Protein AF-A0AAW0VTW2-F1 (afdb_monomer_lite)

Secondary structure (DSSP, 8-state):
--HHHHHHHHHHHHHHHHHHHHHHHHHHHHHHHHHHHHTT--TT------PPTT--GGGSPPPHHHHHHHHHHHHHHHHHHHHHHHHHHHHHHHHHHHHHHHHHHHHHHHHHHHHHHHHHHHHTT--

Sequence (127 aa):
MGLHEVSCDLKGLTHSLNLKDDKIIHNAIHLANEYCENWGIPIAQTRRRRIMPGQSAIDSGPTAQEEMNRVIVEIVNRLKTEIEDRSVRLQGLSDRFLFLLNLNSVVTEDEQEREIKNGMFRLCKLL

Organism: Cherax quadricarinatus (NCBI:txid27406)

pLDDT: mean 78.92, std 14.14, range [47.03, 94.62]

Radius of gyration: 31.0 Å; chains: 1; bounding box: 63×23×102 Å

Structure (mmCIF, N/CA/C/O backbone):
data_AF-A0AAW0VTW2-F1
#
_entry.id   AF-A0AAW0VTW2-F1
#
loop_
_atom_site.group_PDB
_atom_site.id
_atom_site.type_symbol
_atom_site.label_atom_id
_atom_site.label_alt_id
_atom_site.label_comp_id
_atom_site.label_asym_id
_atom_site.label_entity_id
_atom_site.label_seq_id
_atom_site.pdbx_PDB_ins_code
_atom_site.Cartn_x
_atom_site.Cartn_y
_atom_site.Cartn_z
_atom_site.occupancy
_atom_site.B_iso_or_equiv
_atom_site.auth_seq_id
_atom_site.auth_comp_id
_atom_site.auth_asym_id
_atom_site.auth_atom_id
_atom_site.pdbx_PDB_model_num
ATOM 1 N N . MET A 1 1 ? 3.745 -6.091 -24.346 1.00 58.84 1 MET A N 1
ATOM 2 C CA . MET A 1 1 ? 3.688 -5.083 -23.274 1.00 58.84 1 MET A CA 1
ATOM 3 C C . MET A 1 1 ? 5.121 -4.720 -22.926 1.00 58.84 1 MET A C 1
ATOM 5 O O . MET A 1 1 ? 5.877 -5.607 -22.540 1.00 58.84 1 MET A O 1
ATOM 9 N N . GLY A 1 2 ? 5.537 -3.490 -23.218 1.00 80.00 2 GLY A N 1
ATOM 10 C CA . GLY A 1 2 ? 6.918 -3.029 -23.033 1.00 80.00 2 GLY A CA 1
ATOM 11 C C . GLY A 1 2 ? 7.220 -2.642 -21.581 1.00 80.00 2 GLY A C 1
ATOM 12 O O . GLY A 1 2 ? 6.317 -2.264 -20.841 1.00 80.00 2 GLY A O 1
ATOM 13 N N . LEU A 1 3 ? 8.494 -2.687 -21.169 1.00 76.56 3 LEU A N 1
ATOM 14 C CA . LEU A 1 3 ? 8.926 -2.271 -19.818 1.00 76.56 3 LEU A CA 1
ATOM 15 C C . LEU A 1 3 ? 8.512 -0.824 -19.487 1.00 76.56 3 LEU A C 1
ATOM 17 O O . LEU A 1 3 ? 8.143 -0.526 -18.353 1.00 76.56 3 LEU A O 1
ATOM 21 N N . HIS A 1 4 ? 8.532 0.052 -20.494 1.00 78.31 4 HIS A N 1
ATOM 22 C CA . HIS A 1 4 ? 8.088 1.439 -20.386 1.00 78.31 4 HIS A CA 1
ATOM 23 C C . HIS A 1 4 ? 6.586 1.553 -20.077 1.00 78.31 4 HIS A C 1
ATOM 25 O O . HIS A 1 4 ? 6.205 2.296 -19.177 1.00 78.31 4 HIS A O 1
ATOM 31 N N . GLU A 1 5 ? 5.738 0.786 -20.772 1.00 83.56 5 GLU A N 1
ATOM 32 C CA . GLU A 1 5 ? 4.282 0.774 -20.552 1.00 83.56 5 GLU A CA 1
ATOM 33 C C . GLU A 1 5 ? 3.957 0.338 -19.121 1.00 83.56 5 GLU A C 1
ATOM 35 O O . GLU A 1 5 ? 3.251 1.045 -18.409 1.00 83.56 5 GLU A O 1
ATOM 40 N N . VAL A 1 6 ? 4.584 -0.747 -18.651 1.00 86.31 6 VAL A N 1
ATOM 41 C CA . VAL A 1 6 ? 4.408 -1.232 -17.273 1.00 86.31 6 VAL A CA 1
ATOM 42 C C . VAL A 1 6 ? 4.857 -0.180 -16.253 1.00 86.31 6 VAL A C 1
ATOM 44 O O . VAL A 1 6 ? 4.206 0.007 -15.227 1.00 86.31 6 VAL A O 1
ATOM 47 N N . SER A 1 7 ? 5.946 0.550 -16.514 1.00 83.75 7 SER A N 1
ATOM 48 C CA . SER A 1 7 ? 6.362 1.643 -15.630 1.00 83.75 7 SER A CA 1
ATOM 49 C C . SER A 1 7 ? 5.357 2.800 -15.615 1.00 83.75 7 SER A C 1
ATOM 51 O O . SER A 1 7 ? 5.151 3.399 -14.559 1.00 83.75 7 SER A O 1
ATOM 53 N N . CYS A 1 8 ? 4.761 3.153 -16.755 1.00 86.00 8 CYS A N 1
ATOM 54 C CA . CYS A 1 8 ? 3.717 4.175 -16.826 1.00 86.00 8 CYS A CA 1
ATOM 55 C C . CYS A 1 8 ? 2.462 3.741 -16.061 1.00 86.00 8 CYS A C 1
ATOM 57 O O . CYS A 1 8 ? 1.926 4.533 -15.285 1.00 86.00 8 CYS A O 1
ATOM 59 N N . ASP A 1 9 ? 2.053 2.481 -16.209 1.00 90.62 9 ASP A N 1
ATOM 60 C CA . ASP A 1 9 ? 0.912 1.908 -15.496 1.00 90.62 9 ASP A CA 1
ATOM 61 C C . ASP A 1 9 ? 1.125 1.944 -13.979 1.00 90.62 9 ASP A C 1
ATOM 63 O O . ASP A 1 9 ? 0.234 2.358 -13.236 1.00 90.62 9 ASP A O 1
ATOM 67 N N . LEU A 1 10 ? 2.326 1.592 -13.502 1.00 89.00 10 LEU A N 1
ATOM 68 C CA . LEU A 1 10 ? 2.656 1.664 -12.076 1.00 89.00 10 LEU A CA 1
ATOM 69 C C . LEU A 1 10 ? 2.632 3.102 -11.544 1.00 89.00 10 LEU A C 1
ATOM 71 O O . LEU A 1 10 ? 2.111 3.328 -10.455 1.00 89.00 10 LEU A O 1
ATOM 75 N N . LYS A 1 11 ? 3.119 4.090 -12.308 1.00 87.62 11 LYS A N 1
ATOM 76 C CA . LYS A 1 11 ? 3.003 5.510 -11.921 1.00 87.62 11 LYS A CA 1
ATOM 77 C C . LYS A 1 11 ? 1.549 5.965 -11.854 1.00 87.62 11 LYS A C 1
ATOM 79 O O . LYS A 1 11 ? 1.166 6.657 -10.910 1.00 87.62 11 LYS A O 1
ATOM 84 N N . GLY A 1 12 ? 0.737 5.562 -12.832 1.00 89.75 12 GLY A N 1
ATOM 85 C CA . GLY A 1 12 ? -0.700 5.829 -12.841 1.00 89.75 12 GLY A CA 1
ATOM 86 C C . GLY A 1 12 ? -1.403 5.210 -11.632 1.00 89.75 12 GLY A C 1
ATOM 87 O O . GLY A 1 12 ? -2.224 5.867 -10.989 1.00 89.75 12 GLY A O 1
ATOM 88 N N . LEU A 1 13 ? -1.026 3.982 -11.268 1.00 88.94 13 LEU A N 1
ATOM 89 C CA . LEU A 1 13 ? -1.530 3.299 -10.082 1.00 88.94 13 LEU A CA 1
ATOM 90 C C . LEU A 1 13 ? -1.155 4.047 -8.798 1.00 88.94 13 LEU A C 1
ATOM 92 O O . LEU A 1 13 ? -2.043 4.317 -7.993 1.00 88.94 13 LEU A O 1
ATOM 96 N N . THR A 1 14 ? 0.109 4.443 -8.623 1.00 89.25 14 THR A N 1
ATOM 97 C CA . THR A 1 14 ? 0.548 5.239 -7.463 1.00 89.25 14 THR A CA 1
ATOM 98 C C . THR A 1 14 ? -0.240 6.541 -7.351 1.00 89.25 14 THR A C 1
ATOM 100 O O . THR A 1 14 ? -0.725 6.883 -6.274 1.00 89.25 14 THR A O 1
ATOM 103 N N . HIS A 1 15 ? -0.442 7.246 -8.467 1.00 89.75 15 HIS A N 1
ATOM 104 C CA . HIS A 1 15 ? -1.236 8.472 -8.482 1.00 89.75 15 HIS A CA 1
ATOM 105 C C . HIS A 1 15 ? -2.699 8.218 -8.088 1.00 89.75 15 HIS A C 1
ATOM 107 O O . HIS A 1 15 ? -3.256 8.937 -7.258 1.00 89.75 15 HIS A O 1
ATOM 113 N N . SER A 1 16 ? -3.318 7.161 -8.625 1.00 88.94 16 SER A N 1
ATOM 114 C CA . SER A 1 16 ? -4.687 6.797 -8.255 1.00 88.94 16 SER A CA 1
ATOM 115 C C . SER A 1 16 ? -4.812 6.343 -6.800 1.00 88.94 16 SER A C 1
ATOM 117 O O . SER A 1 16 ? -5.891 6.523 -6.232 1.00 88.94 16 SER A O 1
ATOM 119 N N . LEU A 1 17 ? -3.781 5.717 -6.225 1.00 87.19 17 LEU A N 1
ATOM 120 C CA . LEU A 1 17 ? -3.758 5.352 -4.810 1.00 87.19 17 LEU A CA 1
ATOM 121 C C . LEU A 1 17 ? -3.739 6.619 -3.957 1.00 87.19 17 LEU A C 1
ATOM 123 O O . LEU A 1 17 ? -4.649 6.796 -3.158 1.00 87.19 17 LEU A O 1
ATOM 127 N N . ASN A 1 18 ? -2.831 7.555 -4.245 1.00 87.56 18 ASN A N 1
ATOM 128 C CA . ASN A 1 18 ? -2.725 8.823 -3.516 1.00 87.56 18 ASN A CA 1
ATOM 129 C C . ASN A 1 18 ? -4.032 9.637 -3.527 1.00 87.56 18 ASN A C 1
ATOM 131 O O . ASN A 1 18 ? -4.415 10.219 -2.518 1.00 87.56 18 ASN A O 1
ATOM 135 N N . LEU A 1 19 ? -4.767 9.646 -4.644 1.00 88.50 19 LEU A N 1
ATOM 136 C CA . LEU A 1 19 ? -6.068 10.327 -4.731 1.00 88.50 19 LEU A CA 1
ATOM 137 C C . LEU A 1 19 ? -7.182 9.658 -3.910 1.00 88.50 19 LEU A C 1
ATOM 139 O O . LEU A 1 19 ? -8.203 10.286 -3.634 1.00 88.50 19 LEU A O 1
ATOM 143 N N . LYS A 1 20 ? -7.041 8.371 -3.585 1.00 90.06 20 LYS A N 1
ATOM 144 C CA . LYS A 1 20 ? -8.076 7.556 -2.930 1.00 90.06 20 LYS A CA 1
ATOM 145 C C . LYS A 1 20 ? -7.644 7.039 -1.561 1.00 90.06 20 LYS A C 1
ATOM 147 O O . LYS A 1 20 ? -8.345 6.195 -1.007 1.00 90.06 20 LYS A O 1
ATOM 152 N N . ASP A 1 21 ? -6.540 7.541 -1.023 1.00 86.75 21 ASP A N 1
ATOM 153 C CA . ASP A 1 21 ? -5.932 7.060 0.215 1.00 86.75 21 ASP A CA 1
ATOM 154 C C . ASP A 1 21 ? -6.921 6.994 1.366 1.00 86.75 21 ASP A C 1
ATOM 156 O O . ASP A 1 21 ? -7.150 5.920 1.922 1.00 86.75 21 ASP A O 1
ATOM 160 N N . ASP A 1 22 ? -7.582 8.113 1.652 1.00 89.75 22 ASP A N 1
ATOM 161 C CA . ASP A 1 22 ? -8.535 8.206 2.755 1.00 89.75 22 ASP A CA 1
ATOM 162 C C . ASP A 1 22 ? -9.689 7.220 2.581 1.00 89.75 22 ASP A C 1
ATOM 164 O O . ASP A 1 22 ? -10.136 6.594 3.538 1.00 89.75 22 ASP A O 1
ATOM 168 N N . LYS A 1 23 ? -10.141 7.015 1.338 1.00 93.19 23 LYS A N 1
ATOM 169 C CA . LYS A 1 23 ? -11.220 6.074 1.027 1.00 93.19 23 LYS A CA 1
ATOM 170 C C . LYS A 1 23 ? -10.778 4.624 1.217 1.00 93.19 23 LYS A C 1
ATOM 172 O O . LYS A 1 23 ? -11.552 3.817 1.725 1.00 93.19 23 LYS A O 1
ATOM 177 N N . ILE A 1 24 ? -9.561 4.280 0.802 1.00 91.25 24 ILE A N 1
ATOM 178 C CA . ILE A 1 24 ? -9.003 2.932 0.965 1.00 91.25 24 ILE A CA 1
ATOM 179 C C . ILE A 1 24 ? -8.796 2.637 2.450 1.00 91.25 24 ILE A C 1
ATOM 181 O O . ILE A 1 24 ? -9.230 1.588 2.921 1.00 91.25 24 ILE A O 1
ATOM 185 N N . ILE A 1 25 ? -8.197 3.575 3.184 1.00 91.38 25 ILE A N 1
ATOM 186 C CA . ILE A 1 25 ? -7.956 3.460 4.624 1.00 91.38 25 ILE A CA 1
ATOM 187 C C . ILE A 1 25 ? -9.289 3.332 5.367 1.00 91.38 25 ILE A C 1
ATOM 189 O O . ILE A 1 25 ? -9.465 2.393 6.139 1.00 91.38 25 ILE A O 1
ATOM 193 N N . HIS A 1 26 ? -10.260 4.200 5.077 1.00 92.88 26 HIS A N 1
ATOM 194 C CA . HIS A 1 26 ? -11.588 4.146 5.685 1.00 92.88 26 HIS A CA 1
ATOM 195 C C . HIS A 1 26 ? -12.292 2.807 5.422 1.00 92.88 26 HIS A C 1
ATOM 197 O O . HIS A 1 26 ? -12.813 2.189 6.347 1.00 92.88 26 HIS A O 1
ATOM 203 N N . ASN A 1 27 ? -12.278 2.320 4.179 1.00 94.44 27 ASN A N 1
ATOM 204 C CA . ASN A 1 27 ? -12.890 1.036 3.835 1.00 94.44 27 ASN A CA 1
ATOM 205 C C . ASN A 1 27 ? -12.183 -0.147 4.510 1.00 94.44 27 ASN A C 1
ATOM 207 O O . ASN A 1 27 ? -12.845 -1.078 4.960 1.00 94.44 27 ASN A O 1
ATOM 211 N N . ALA A 1 28 ? -10.852 -0.116 4.596 1.00 93.12 28 ALA A N 1
ATOM 212 C CA . ALA A 1 28 ? -10.080 -1.152 5.272 1.00 93.12 28 ALA A CA 1
ATOM 213 C C . ALA A 1 28 ? -10.381 -1.186 6.777 1.00 93.12 28 ALA A C 1
ATOM 215 O O . ALA A 1 28 ? -10.555 -2.267 7.336 1.00 93.12 28 ALA A O 1
ATOM 216 N N . ILE A 1 29 ? -10.502 -0.018 7.415 1.00 92.50 29 ILE A N 1
ATOM 217 C CA . ILE A 1 29 ? -10.890 0.094 8.826 1.00 92.50 29 ILE A CA 1
ATOM 218 C C . ILE A 1 29 ? -12.313 -0.428 9.032 1.00 92.50 29 ILE A C 1
ATOM 220 O O . ILE A 1 29 ? -12.550 -1.200 9.956 1.00 92.50 29 ILE A O 1
ATOM 224 N N . HIS A 1 30 ? -13.249 -0.054 8.158 1.00 94.00 30 HIS A N 1
ATOM 225 C CA . HIS A 1 30 ? -14.627 -0.539 8.220 1.00 94.00 30 HIS A CA 1
ATOM 226 C C . HIS A 1 30 ? -14.692 -2.070 8.152 1.00 94.00 30 HIS A C 1
ATOM 228 O O . HIS A 1 30 ? -15.303 -2.697 9.011 1.00 94.00 30 HIS A O 1
ATOM 234 N N . LEU A 1 31 ? -14.002 -2.677 7.182 1.00 94.25 31 LEU A N 1
ATOM 235 C CA . LEU A 1 31 ? -13.922 -4.134 7.057 1.00 94.25 31 LEU A CA 1
ATOM 236 C C . LEU A 1 31 ? -13.276 -4.777 8.289 1.00 94.25 31 LEU A C 1
ATOM 238 O O . LEU A 1 31 ? -13.760 -5.792 8.780 1.00 94.25 31 LEU A O 1
ATOM 242 N N . ALA A 1 32 ? -12.192 -4.196 8.808 1.00 91.06 32 ALA A N 1
ATOM 243 C CA . ALA A 1 32 ? -11.536 -4.695 10.014 1.00 91.06 32 ALA A CA 1
ATOM 244 C C . ALA A 1 32 ? -12.483 -4.680 11.226 1.00 91.06 32 ALA A C 1
ATOM 246 O O . ALA A 1 32 ? -12.504 -5.639 11.998 1.00 91.06 32 ALA A O 1
ATOM 247 N N . ASN A 1 33 ? -13.302 -3.634 11.357 1.00 91.25 33 ASN A N 1
ATOM 248 C CA . ASN A 1 33 ? -14.312 -3.539 12.405 1.00 91.25 33 ASN A CA 1
ATOM 249 C C . ASN A 1 33 ? -15.392 -4.614 12.248 1.00 91.25 33 ASN A C 1
ATOM 251 O O . ASN A 1 33 ? -15.674 -5.314 13.216 1.00 91.25 33 ASN A O 1
ATOM 255 N N . GLU A 1 34 ? -15.919 -4.817 11.037 1.00 93.81 34 GLU A N 1
ATOM 256 C CA . GLU A 1 34 ? -16.886 -5.890 10.762 1.00 93.81 34 GLU A CA 1
ATOM 257 C C . GLU A 1 34 ? -16.319 -7.273 11.114 1.00 93.81 34 GLU A C 1
ATOM 259 O O . GLU A 1 34 ? -17.002 -8.088 11.733 1.00 93.81 34 GLU A O 1
ATOM 264 N N . TYR A 1 35 ? -15.056 -7.556 10.775 1.00 93.19 35 TYR A N 1
ATOM 265 C CA . TYR A 1 35 ? -14.417 -8.821 11.154 1.00 93.19 35 TYR A CA 1
ATOM 266 C C . TYR A 1 35 ? -14.262 -8.965 12.668 1.00 93.19 35 TYR A C 1
ATOM 268 O O . TYR A 1 35 ? -14.546 -10.033 13.210 1.00 93.19 35 TYR A O 1
ATOM 276 N N . CYS A 1 36 ? -13.846 -7.905 13.361 1.00 90.00 36 CYS A N 1
ATOM 277 C CA . CYS A 1 36 ? -13.735 -7.911 14.815 1.00 90.00 36 CYS A CA 1
ATOM 278 C C . CYS A 1 36 ? -15.093 -8.151 15.491 1.00 90.00 36 CYS A C 1
ATOM 280 O O . CYS A 1 36 ? -15.167 -8.968 16.408 1.00 90.00 36 CYS A O 1
ATOM 282 N N . GLU A 1 37 ? -16.163 -7.506 15.022 1.00 90.56 37 GLU A N 1
ATOM 283 C CA . GLU A 1 37 ? -17.526 -7.729 15.517 1.00 90.56 37 GLU A CA 1
ATOM 284 C C . GLU A 1 37 ? -17.989 -9.167 15.267 1.00 90.56 37 GLU A C 1
ATOM 286 O O . GLU A 1 37 ? -18.447 -9.838 16.193 1.00 90.56 37 GLU A O 1
ATOM 291 N N . ASN A 1 38 ? -17.776 -9.681 14.052 1.00 94.38 38 ASN A N 1
ATOM 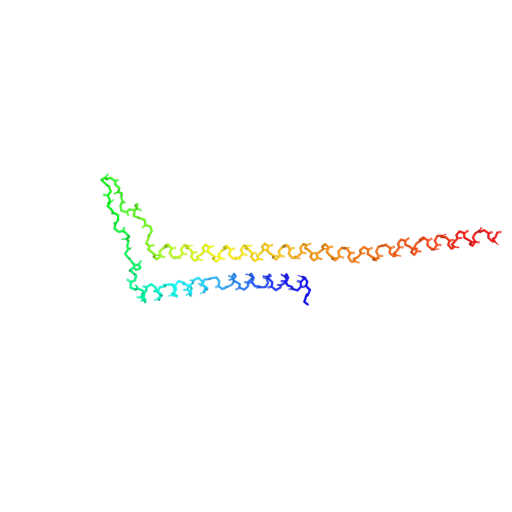292 C CA . ASN A 1 38 ? -18.113 -11.057 13.685 1.00 94.38 38 ASN A CA 1
ATOM 293 C C . ASN A 1 38 ? -17.355 -12.099 14.522 1.00 94.38 38 ASN A C 1
ATOM 295 O O . ASN A 1 38 ? -17.865 -13.192 14.770 1.00 94.38 38 ASN A O 1
ATOM 299 N N . TRP A 1 39 ? -16.141 -11.778 14.968 1.00 93.50 39 TRP A N 1
ATOM 300 C CA . TRP A 1 39 ? -15.332 -12.638 15.834 1.00 93.50 39 TRP A CA 1
ATOM 301 C C . TRP A 1 39 ? -15.556 -12.384 17.333 1.00 93.50 39 TRP A C 1
ATOM 303 O O . TRP A 1 39 ? -14.926 -13.044 18.160 1.00 93.50 39 TRP A O 1
ATOM 313 N N . GLY A 1 40 ? -16.443 -11.453 17.704 1.00 89.44 40 GLY A N 1
ATOM 314 C CA . GLY A 1 40 ? -16.728 -11.105 19.098 1.00 89.44 40 GLY A CA 1
ATOM 315 C C . GLY A 1 40 ? -15.557 -10.429 19.822 1.00 89.44 40 GLY A C 1
ATOM 316 O O . GLY A 1 40 ? -15.451 -10.518 21.046 1.00 89.44 40 GLY A O 1
ATOM 317 N N . ILE A 1 41 ? -14.654 -9.781 19.083 1.00 84.06 41 ILE A N 1
ATOM 318 C CA . ILE A 1 41 ? -13.478 -9.100 19.628 1.00 84.06 41 ILE A CA 1
ATOM 319 C C . ILE A 1 41 ? -13.874 -7.673 20.039 1.00 84.06 41 ILE A C 1
ATOM 321 O O . ILE A 1 41 ? -14.296 -6.884 19.194 1.00 84.06 41 ILE A O 1
ATOM 325 N N . PRO A 1 42 ? -13.713 -7.285 21.318 1.00 81.31 42 PRO A N 1
ATOM 326 C CA . PRO A 1 42 ? -14.065 -5.943 21.766 1.00 81.31 42 PRO A CA 1
ATOM 327 C C . PRO A 1 42 ? -13.035 -4.908 21.285 1.00 81.31 42 PRO A C 1
ATOM 329 O O . PRO A 1 42 ? -11.929 -4.819 21.815 1.00 81.31 42 PRO A O 1
ATOM 332 N N . ILE A 1 43 ? -13.426 -4.081 20.314 1.00 77.19 43 ILE A N 1
ATOM 333 C CA . ILE A 1 43 ? -12.570 -3.064 19.673 1.00 77.19 43 ILE A CA 1
ATOM 334 C C . ILE A 1 43 ? -12.273 -1.873 20.608 1.00 77.19 43 ILE A C 1
ATOM 336 O O . ILE A 1 43 ? -11.171 -1.322 20.615 1.00 77.19 43 ILE A O 1
ATOM 340 N N . ALA A 1 44 ? -13.248 -1.494 21.439 1.0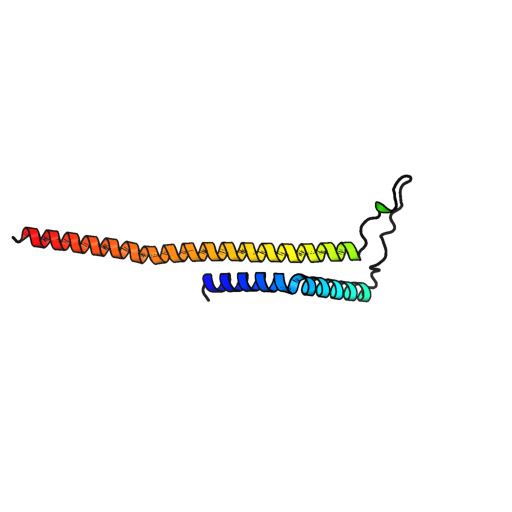0 69.62 44 ALA A N 1
ATOM 341 C CA . ALA A 1 44 ? -13.167 -0.330 22.325 1.00 69.62 44 ALA A CA 1
ATOM 342 C C . ALA A 1 44 ? -12.547 -0.628 23.703 1.00 69.62 44 ALA A C 1
ATOM 344 O O . ALA A 1 44 ? -12.382 0.281 24.515 1.00 69.62 44 ALA A O 1
ATOM 345 N N . GLN A 1 45 ? -12.220 -1.888 24.014 1.00 65.81 45 GLN A N 1
ATOM 346 C CA . GLN A 1 45 ? -11.620 -2.203 25.308 1.00 65.81 45 GLN A CA 1
ATOM 347 C C . GLN A 1 45 ? -10.115 -1.947 25.283 1.00 65.81 45 GLN A C 1
ATOM 349 O O . GLN A 1 45 ? -9.339 -2.706 24.702 1.00 65.81 45 GLN A O 1
ATOM 354 N N . THR A 1 46 ? -9.684 -0.917 26.009 1.00 63.88 46 THR A N 1
ATOM 355 C CA . THR A 1 46 ? -8.288 -0.779 26.423 1.00 63.88 46 THR A CA 1
ATOM 356 C C . THR A 1 46 ? -7.895 -2.042 27.186 1.00 63.88 46 THR A C 1
ATOM 358 O O . THR A 1 46 ? -8.564 -2.424 28.154 1.00 63.88 46 THR A O 1
ATOM 361 N N . ARG A 1 47 ? -6.821 -2.723 26.757 1.00 63.97 47 ARG A N 1
ATOM 362 C CA . ARG A 1 47 ? -6.282 -3.885 27.480 1.00 63.97 47 ARG A CA 1
ATOM 363 C C . ARG A 1 47 ? -6.119 -3.497 28.947 1.00 63.97 47 ARG A C 1
ATOM 365 O O . ARG A 1 47 ? -5.324 -2.614 29.259 1.00 63.97 47 ARG A O 1
ATOM 372 N N . ARG A 1 48 ? -6.851 -4.163 29.846 1.00 62.72 48 ARG A N 1
ATOM 373 C CA . ARG A 1 48 ? -6.723 -3.963 31.295 1.00 62.72 48 ARG A CA 1
ATOM 374 C C . ARG A 1 48 ? -5.327 -4.404 31.733 1.00 62.72 48 ARG A C 1
ATOM 376 O O . ARG A 1 48 ? -5.116 -5.558 32.096 1.00 62.72 48 ARG A O 1
ATOM 383 N N . ARG A 1 49 ? -4.353 -3.501 31.671 1.00 65.25 49 ARG A N 1
ATOM 384 C CA . ARG A 1 49 ? -3.068 -3.673 32.345 1.00 65.25 49 ARG A CA 1
ATOM 385 C C . ARG A 1 49 ? -3.240 -3.257 33.800 1.00 65.25 49 ARG A C 1
ATOM 387 O O . ARG A 1 49 ? -3.944 -2.295 34.097 1.00 65.25 49 ARG A O 1
ATOM 394 N N . ARG A 1 50 ? -2.609 -3.998 34.714 1.00 67.44 50 ARG A N 1
ATOM 395 C CA . ARG A 1 50 ? -2.462 -3.540 36.099 1.00 67.44 50 ARG A CA 1
ATOM 396 C C . ARG A 1 50 ? -1.624 -2.263 36.060 1.00 67.44 50 ARG A C 1
ATOM 398 O O . ARG A 1 50 ? -0.459 -2.325 35.683 1.00 67.44 50 ARG A O 1
ATOM 405 N N . ILE A 1 51 ? -2.243 -1.134 36.391 1.00 68.19 51 ILE A N 1
ATOM 406 C CA . ILE A 1 51 ? -1.553 0.148 36.541 1.00 68.19 51 ILE A CA 1
ATOM 407 C C . ILE A 1 51 ? -0.638 0.009 37.756 1.00 68.19 51 ILE A C 1
ATOM 409 O O . ILE A 1 51 ? -1.095 -0.370 38.838 1.00 68.19 51 ILE A O 1
ATOM 413 N N . MET A 1 52 ? 0.658 0.246 37.568 1.00 77.56 52 MET A N 1
ATOM 414 C CA . MET A 1 52 ? 1.600 0.267 38.685 1.00 77.56 52 MET A CA 1
ATOM 415 C C . MET A 1 52 ? 1.410 1.555 39.500 1.00 77.56 52 MET A C 1
ATOM 417 O O . MET A 1 52 ? 1.051 2.586 38.925 1.00 77.56 52 MET A O 1
ATOM 421 N N . PRO A 1 53 ? 1.658 1.545 40.821 1.00 75.88 53 PRO A N 1
ATOM 422 C CA . PRO A 1 53 ? 1.606 2.765 41.622 1.00 75.88 53 PRO A CA 1
ATOM 423 C C . PRO A 1 53 ? 2.560 3.817 41.033 1.00 75.88 53 PRO A C 1
ATOM 425 O O . PRO A 1 53 ? 3.758 3.568 40.931 1.00 75.88 53 PRO A O 1
ATOM 428 N N . GLY A 1 54 ? 2.021 4.966 40.614 1.00 80.38 54 GLY A N 1
ATOM 429 C CA . GLY A 1 54 ? 2.783 6.054 39.985 1.00 80.38 54 GLY A CA 1
ATOM 430 C C . GLY A 1 54 ? 2.698 6.135 38.455 1.00 80.38 54 GLY A C 1
ATOM 431 O O . GLY A 1 54 ? 3.194 7.107 37.895 1.00 80.38 54 GLY A O 1
ATOM 432 N N . GLN A 1 55 ? 2.054 5.179 37.775 1.00 74.25 55 GLN A N 1
ATOM 433 C CA . GLN A 1 55 ? 1.745 5.307 36.345 1.00 74.25 55 GLN A CA 1
ATOM 434 C C . GLN A 1 55 ? 0.472 6.124 36.121 1.00 74.25 55 GLN A C 1
ATOM 436 O O . GLN A 1 55 ? -0.529 5.944 36.818 1.00 74.25 55 GLN A O 1
ATOM 441 N N . SER A 1 56 ? 0.511 7.014 35.129 1.00 68.00 56 SER A N 1
ATOM 442 C CA . SER A 1 56 ? -0.632 7.846 34.760 1.00 68.00 56 SER A CA 1
ATOM 443 C C . SER A 1 56 ? -1.524 7.114 33.757 1.00 68.00 56 SER A C 1
ATOM 445 O O . SER A 1 56 ? -1.058 6.268 32.996 1.00 68.00 56 SER A O 1
ATOM 447 N N . ALA A 1 57 ? -2.814 7.454 33.704 1.00 63.16 57 ALA A N 1
ATOM 448 C CA . ALA A 1 57 ? -3.756 6.861 32.745 1.00 63.16 57 ALA A CA 1
ATOM 449 C C . ALA A 1 57 ? -3.358 7.107 31.272 1.00 63.16 57 ALA A C 1
ATOM 451 O O . ALA A 1 57 ? -3.786 6.372 30.385 1.00 63.16 57 ALA A O 1
ATOM 452 N N . ILE A 1 58 ? -2.507 8.105 31.023 1.00 64.94 58 ILE A N 1
ATOM 453 C CA . ILE A 1 58 ? -1.946 8.448 29.708 1.00 64.94 58 ILE A CA 1
ATOM 454 C C . ILE A 1 58 ? -0.965 7.370 29.209 1.00 64.94 58 ILE A C 1
ATOM 456 O O . ILE A 1 58 ? -0.826 7.190 28.006 1.00 64.94 58 ILE A O 1
ATOM 460 N N . ASP A 1 59 ? -0.359 6.586 30.110 1.00 63.12 59 ASP A N 1
ATOM 461 C CA . ASP A 1 59 ? 0.511 5.452 29.755 1.00 63.12 59 ASP A CA 1
ATOM 462 C C . ASP A 1 59 ? -0.286 4.183 29.404 1.00 63.12 59 ASP A C 1
ATOM 464 O O . ASP A 1 59 ? 0.281 3.096 29.226 1.00 63.12 59 ASP A O 1
ATOM 468 N N . SER A 1 60 ? -1.620 4.279 29.351 1.00 66.38 60 SER A N 1
ATOM 469 C CA . SER A 1 60 ? -2.432 3.182 28.843 1.00 66.38 60 SER A CA 1
ATOM 470 C C . SER A 1 60 ? -2.078 2.946 27.373 1.00 66.38 60 SER A C 1
ATOM 472 O O . SER A 1 60 ? -2.002 3.867 26.567 1.00 66.38 60 SER A O 1
ATOM 474 N N . GLY A 1 61 ? -1.757 1.691 27.040 1.00 72.25 61 GLY A N 1
ATOM 475 C CA . GLY A 1 61 ? -1.395 1.325 25.671 1.00 72.25 61 GLY A CA 1
ATOM 476 C C . GLY A 1 61 ? -2.532 1.629 24.688 1.00 72.25 61 GLY A C 1
ATOM 477 O O . GLY A 1 61 ? -3.687 1.708 25.118 1.00 72.25 61 GLY A O 1
ATOM 478 N N . PRO A 1 62 ? -2.219 1.750 23.385 1.00 78.25 62 PRO A N 1
ATOM 479 C CA . PRO A 1 62 ? -3.207 2.090 22.372 1.00 78.25 62 PRO A CA 1
ATOM 480 C C . PRO A 1 62 ? -4.380 1.109 22.390 1.00 78.25 62 PRO A C 1
ATOM 482 O O . PRO A 1 62 ? -4.230 -0.089 22.671 1.00 78.25 62 PRO A O 1
ATOM 485 N N . THR A 1 63 ? -5.564 1.632 22.100 1.00 82.75 63 THR A N 1
ATOM 486 C CA . THR A 1 63 ? -6.768 0.824 21.897 1.00 82.75 63 THR A CA 1
ATOM 487 C C . THR A 1 63 ? -6.611 -0.062 20.661 1.00 82.75 63 THR A C 1
ATOM 489 O O . THR A 1 63 ? -5.797 0.210 19.776 1.00 82.75 63 THR A O 1
ATOM 492 N N . ALA A 1 64 ? -7.405 -1.134 20.565 1.00 82.50 64 ALA A N 1
ATOM 493 C CA . ALA A 1 64 ? -7.377 -1.985 19.376 1.00 82.50 64 ALA A CA 1
ATOM 494 C C . ALA A 1 64 ? -7.726 -1.185 18.108 1.00 82.50 64 ALA A C 1
ATOM 496 O O . ALA A 1 64 ? -7.116 -1.407 17.069 1.00 82.50 64 ALA A O 1
ATOM 497 N N . GLN A 1 65 ? -8.633 -0.205 18.211 1.00 85.56 65 GLN A N 1
ATOM 498 C CA . GLN A 1 65 ? -8.959 0.705 17.111 1.00 85.56 65 GLN A CA 1
ATOM 499 C C . GLN A 1 65 ? -7.759 1.535 16.648 1.00 85.56 65 GLN A C 1
ATOM 501 O O . GLN A 1 65 ? -7.497 1.630 15.450 1.00 85.56 65 GLN A O 1
ATOM 506 N N . GLU A 1 66 ? -7.032 2.144 17.584 1.00 85.94 66 GLU A N 1
ATOM 507 C CA . GLU A 1 66 ? -5.850 2.951 17.266 1.00 85.94 66 GLU A CA 1
ATOM 508 C C . GLU A 1 66 ? -4.747 2.099 16.639 1.00 85.94 66 GLU A C 1
ATOM 510 O O . GLU A 1 66 ? -4.126 2.513 15.660 1.00 85.94 66 GLU A O 1
ATOM 515 N N . GLU A 1 67 ? -4.544 0.885 17.151 1.00 88.00 67 GLU A N 1
ATOM 516 C CA . GLU A 1 67 ? -3.564 -0.048 16.604 1.00 88.00 67 GLU A CA 1
ATOM 517 C C . GLU A 1 67 ? -3.953 -0.514 15.192 1.00 88.00 67 GLU A C 1
ATOM 519 O O . GLU A 1 67 ? -3.107 -0.523 14.299 1.00 88.00 67 GLU A O 1
ATOM 524 N N . MET A 1 68 ? -5.233 -0.831 14.955 1.00 89.44 68 MET A N 1
ATOM 525 C CA . MET A 1 68 ? -5.744 -1.166 13.619 1.00 89.44 68 MET A CA 1
ATOM 526 C C . MET A 1 68 ? -5.522 -0.017 12.636 1.00 89.44 68 MET A C 1
ATOM 528 O O . MET A 1 68 ? -4.981 -0.239 11.553 1.00 89.44 68 MET A O 1
ATOM 532 N N . ASN A 1 69 ? -5.873 1.212 13.025 1.00 91.06 69 ASN A N 1
ATOM 533 C CA . ASN A 1 69 ? -5.648 2.392 12.196 1.00 91.06 69 ASN A CA 1
ATOM 534 C C . ASN A 1 69 ? -4.160 2.550 11.859 1.00 91.06 69 ASN A C 1
ATOM 536 O O . ASN A 1 69 ? -3.812 2.732 10.692 1.00 91.06 69 ASN A O 1
ATOM 540 N N . ARG A 1 70 ? -3.276 2.429 12.859 1.00 92.19 70 ARG A N 1
ATOM 541 C CA . ARG A 1 70 ? -1.825 2.538 12.664 1.00 92.19 70 ARG A CA 1
ATOM 542 C C . ARG A 1 70 ? -1.316 1.496 11.672 1.00 92.19 70 ARG A C 1
ATOM 544 O O . ARG A 1 70 ? -0.615 1.851 10.730 1.00 92.19 70 ARG A O 1
ATOM 551 N N . VAL A 1 71 ? -1.690 0.232 11.867 1.00 92.25 71 VAL A N 1
ATOM 552 C CA . VAL A 1 71 ? -1.236 -0.888 11.031 1.00 92.25 71 VAL A CA 1
ATOM 553 C C . VAL A 1 71 ? -1.746 -0.754 9.595 1.00 92.25 71 VAL A C 1
ATOM 555 O O . VAL A 1 71 ? -0.978 -0.953 8.658 1.00 92.25 71 VAL A O 1
ATOM 558 N N . ILE A 1 72 ? -3.012 -0.376 9.396 1.00 93.06 72 ILE A N 1
ATOM 559 C CA . ILE A 1 72 ? -3.582 -0.182 8.053 1.00 93.06 72 ILE A CA 1
ATOM 560 C C . ILE A 1 72 ? -2.843 0.935 7.312 1.00 93.06 72 ILE A C 1
ATOM 562 O O . ILE A 1 72 ? -2.433 0.744 6.166 1.00 93.06 72 ILE A O 1
ATOM 566 N N . VAL A 1 73 ? -2.626 2.077 7.969 1.00 91.94 73 VAL A N 1
ATOM 567 C CA . VAL A 1 73 ? -1.890 3.207 7.385 1.00 91.94 73 VAL A CA 1
ATOM 568 C C . VAL A 1 73 ? -0.453 2.807 7.045 1.00 91.94 73 VAL A C 1
ATOM 570 O O . VAL A 1 73 ? 0.029 3.103 5.952 1.00 91.94 73 VAL A O 1
ATOM 573 N N . GLU A 1 74 ? 0.226 2.093 7.943 1.00 94.56 74 GLU A N 1
ATOM 574 C CA . GLU A 1 74 ? 1.590 1.605 7.727 1.00 94.56 74 GLU A CA 1
ATOM 575 C C . GLU A 1 74 ? 1.682 0.670 6.512 1.00 94.56 74 GLU A C 1
ATOM 577 O O . GLU A 1 74 ? 2.555 0.847 5.661 1.00 94.56 74 GLU A O 1
ATOM 582 N N . ILE A 1 75 ? 0.755 -0.285 6.383 1.00 93.75 75 ILE A N 1
ATOM 583 C CA . ILE A 1 75 ? 0.711 -1.220 5.251 1.00 93.75 75 ILE A CA 1
ATOM 584 C C . ILE A 1 75 ? 0.463 -0.476 3.937 1.00 93.75 75 ILE A C 1
ATOM 586 O O . ILE A 1 75 ? 1.157 -0.734 2.952 1.00 93.75 75 ILE A O 1
ATOM 590 N N . VAL A 1 76 ? -0.493 0.456 3.910 1.00 91.44 76 VAL A N 1
ATOM 591 C CA . VAL A 1 76 ? -0.792 1.257 2.713 1.00 91.44 76 VAL A CA 1
ATOM 592 C C . VAL A 1 76 ? 0.428 2.075 2.294 1.00 91.44 76 VAL A C 1
ATOM 594 O O . VAL A 1 76 ? 0.800 2.062 1.121 1.00 91.44 76 VAL A O 1
ATOM 597 N N . ASN A 1 77 ? 1.097 2.732 3.241 1.00 91.38 77 ASN A N 1
ATOM 598 C CA . ASN A 1 77 ? 2.302 3.506 2.954 1.00 91.38 77 ASN A CA 1
ATOM 599 C C . ASN A 1 77 ? 3.434 2.621 2.426 1.00 91.38 77 ASN A C 1
ATOM 601 O O . ASN A 1 77 ? 4.050 2.955 1.417 1.00 91.38 77 ASN A O 1
ATOM 605 N N . ARG A 1 78 ? 3.654 1.454 3.039 1.00 94.25 78 ARG A N 1
ATOM 606 C CA . ARG A 1 78 ? 4.658 0.492 2.574 1.00 94.25 78 ARG A CA 1
ATOM 607 C C . ARG A 1 78 ? 4.377 0.009 1.151 1.00 94.25 78 ARG A C 1
ATOM 609 O O . ARG A 1 78 ? 5.303 -0.079 0.348 1.00 94.25 78 ARG A O 1
ATOM 616 N N . LEU A 1 79 ? 3.115 -0.278 0.826 1.00 91.38 79 LEU A N 1
ATOM 617 C CA . LEU A 1 79 ? 2.715 -0.683 -0.522 1.00 91.38 79 LEU A CA 1
ATOM 618 C C . LEU A 1 79 ? 3.001 0.410 -1.553 1.00 91.38 79 LEU A C 1
ATOM 620 O O . LEU A 1 79 ? 3.508 0.103 -2.628 1.00 91.38 79 LEU A O 1
ATOM 624 N N . LYS A 1 80 ? 2.730 1.679 -1.229 1.00 90.75 80 LYS A N 1
ATOM 625 C CA . LYS A 1 80 ? 3.051 2.801 -2.125 1.00 90.75 80 LYS A CA 1
ATOM 626 C C . LYS A 1 80 ? 4.540 2.898 -2.403 1.00 90.75 80 LYS A C 1
ATOM 628 O O . LYS A 1 80 ? 4.921 2.947 -3.569 1.00 90.75 80 LYS A O 1
ATOM 633 N N . THR A 1 81 ? 5.361 2.881 -1.352 1.00 93.25 81 THR A N 1
ATOM 634 C CA . THR A 1 81 ? 6.819 2.939 -1.492 1.00 93.25 81 THR A CA 1
ATOM 635 C C . THR A 1 81 ? 7.321 1.790 -2.359 1.00 93.25 81 THR A C 1
ATOM 637 O O . THR A 1 81 ? 8.123 1.997 -3.260 1.00 93.25 81 THR A O 1
ATOM 640 N N . GLU A 1 82 ? 6.790 0.580 -2.171 1.00 94.62 82 GLU A N 1
ATOM 641 C CA . GLU A 1 82 ? 7.208 -0.565 -2.974 1.00 94.62 82 GLU A CA 1
ATOM 642 C C . GLU A 1 82 ? 6.780 -0.464 -4.450 1.00 94.62 82 GLU A C 1
ATOM 644 O O . GLU A 1 82 ? 7.544 -0.857 -5.338 1.00 94.62 82 GLU A O 1
ATOM 649 N N . ILE A 1 83 ? 5.589 0.070 -4.740 1.00 92.12 83 ILE A N 1
ATOM 650 C CA . ILE A 1 83 ? 5.142 0.331 -6.118 1.00 92.12 83 ILE A CA 1
ATOM 651 C C . ILE A 1 83 ? 6.039 1.386 -6.774 1.00 92.12 83 ILE A C 1
ATOM 653 O O . ILE A 1 83 ? 6.464 1.203 -7.918 1.00 92.12 83 ILE A O 1
ATOM 657 N N . GLU A 1 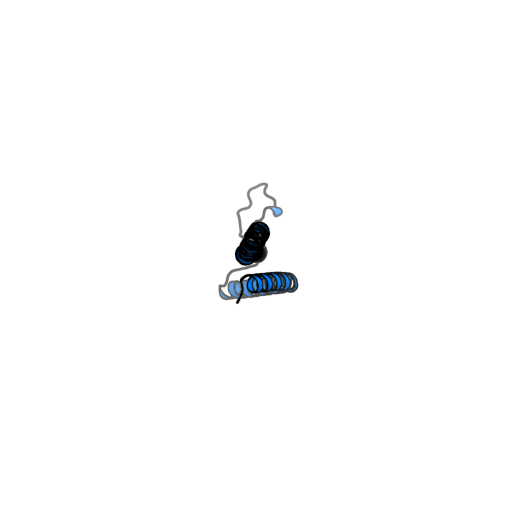84 ? 6.361 2.458 -6.054 1.00 91.19 84 GLU A N 1
ATOM 658 C CA . GLU A 1 84 ? 7.228 3.532 -6.534 1.00 91.19 84 GLU A CA 1
ATOM 659 C C . GLU A 1 84 ? 8.649 3.026 -6.818 1.00 91.19 84 GLU A C 1
ATOM 661 O O . GLU A 1 84 ? 9.145 3.180 -7.936 1.00 91.19 84 GLU A O 1
ATOM 666 N N . ASP A 1 85 ? 9.251 2.287 -5.885 1.00 92.81 85 ASP A N 1
ATOM 667 C CA . ASP A 1 85 ? 10.568 1.666 -6.059 1.00 92.81 85 ASP A CA 1
ATOM 668 C C . ASP A 1 85 ? 10.602 0.692 -7.244 1.00 92.81 85 ASP A C 1
ATOM 670 O O . ASP 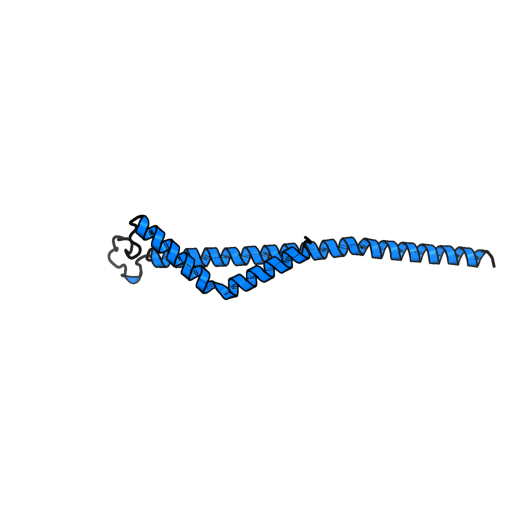A 1 85 ? 11.592 0.590 -7.977 1.00 92.81 85 ASP A O 1
ATOM 674 N N . ARG A 1 86 ? 9.527 -0.080 -7.450 1.00 92.25 86 ARG A N 1
ATOM 675 C CA . ARG A 1 86 ? 9.402 -0.967 -8.617 1.00 92.25 86 ARG A CA 1
ATOM 676 C C . ARG A 1 86 ? 9.285 -0.169 -9.912 1.00 92.25 86 ARG A C 1
ATOM 678 O O . ARG A 1 86 ? 9.937 -0.542 -10.886 1.00 92.25 86 ARG A O 1
ATOM 685 N N . SER A 1 87 ? 8.520 0.921 -9.925 1.00 89.50 87 SER A N 1
ATOM 686 C CA . SER A 1 87 ? 8.404 1.795 -11.094 1.00 89.50 87 SER A CA 1
ATOM 687 C C . SER A 1 87 ? 9.749 2.419 -11.465 1.00 89.50 87 SER A C 1
ATOM 689 O O . SER A 1 87 ? 10.149 2.333 -12.625 1.00 89.50 87 SER A O 1
ATOM 691 N N . VAL A 1 88 ? 10.489 2.961 -10.494 1.00 90.31 88 VAL A N 1
ATOM 692 C CA . VAL A 1 88 ? 11.818 3.550 -10.729 1.00 90.31 88 VAL A CA 1
ATOM 693 C C . VAL A 1 88 ? 12.788 2.507 -11.283 1.00 90.31 88 VAL A C 1
ATOM 695 O O . VAL A 1 88 ? 13.499 2.768 -12.255 1.00 90.31 88 VAL A O 1
ATOM 698 N N . ARG A 1 89 ? 12.793 1.291 -10.720 1.00 91.12 89 ARG A N 1
ATOM 699 C CA . ARG A 1 89 ? 13.641 0.198 -11.221 1.00 91.12 89 ARG A CA 1
ATOM 700 C C . ARG A 1 89 ? 13.281 -0.219 -12.645 1.00 91.12 89 ARG A C 1
ATOM 702 O O . ARG A 1 89 ? 14.185 -0.434 -13.449 1.00 91.12 89 ARG A O 1
ATOM 709 N N . LEU A 1 90 ? 11.993 -0.324 -12.968 1.00 90.00 90 LEU A N 1
ATOM 710 C CA . LEU A 1 90 ? 11.537 -0.676 -14.315 1.00 90.00 90 LEU A CA 1
ATOM 711 C C . LEU A 1 90 ? 11.872 0.408 -15.336 1.00 90.00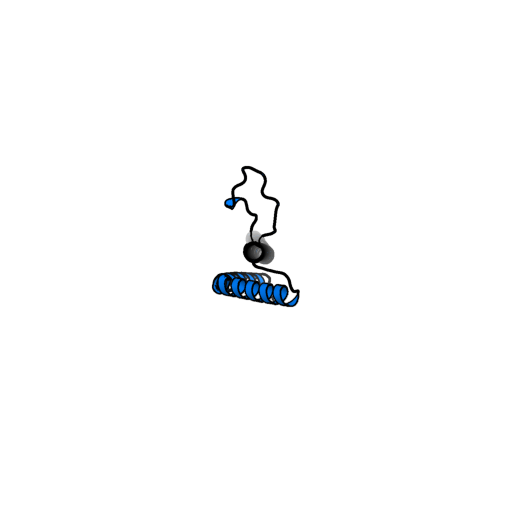 90 LEU A C 1
ATOM 713 O O . LEU A 1 90 ? 12.317 0.080 -16.435 1.00 90.00 90 LEU A O 1
ATOM 717 N N . GLN A 1 91 ? 11.732 1.678 -14.961 1.00 88.06 91 GLN A N 1
ATOM 718 C CA . GLN A 1 91 ? 12.147 2.792 -15.802 1.00 88.06 91 GLN A CA 1
ATOM 719 C C . GLN A 1 91 ? 13.656 2.748 -16.069 1.00 88.06 91 GLN A C 1
ATOM 721 O O . GLN A 1 91 ? 14.070 2.747 -17.223 1.00 88.06 91 GLN A O 1
ATOM 726 N N . GLY A 1 92 ? 14.476 2.581 -15.027 1.00 89.00 92 GLY A N 1
ATOM 727 C CA . GLY A 1 92 ? 15.927 2.466 -15.188 1.00 89.00 92 GLY A CA 1
ATOM 728 C C . GLY A 1 92 ? 16.356 1.263 -16.039 1.00 89.00 92 GLY A C 1
ATOM 729 O O . GLY A 1 92 ? 17.335 1.350 -16.779 1.00 89.00 92 GLY A O 1
ATOM 730 N N . LEU A 1 93 ? 15.627 0.142 -15.976 1.00 88.56 93 LEU A N 1
ATOM 731 C CA . LEU A 1 93 ? 15.839 -0.986 -16.888 1.00 88.56 93 LEU A CA 1
ATOM 732 C C . LEU A 1 93 ? 15.468 -0.618 -18.325 1.00 88.56 93 LEU A C 1
ATOM 734 O O . LEU A 1 93 ? 16.259 -0.876 -19.229 1.00 88.56 93 LEU A O 1
ATOM 738 N N . SER A 1 94 ? 14.306 0.002 -18.533 1.00 87.06 94 SER A N 1
ATOM 739 C CA . SER A 1 94 ? 13.860 0.462 -19.850 1.00 87.06 94 SER A CA 1
ATOM 740 C C . SER A 1 94 ? 14.889 1.390 -20.500 1.00 87.06 94 SER A C 1
ATOM 742 O O . SER A 1 94 ? 15.238 1.185 -21.660 1.00 87.06 94 SER A O 1
ATOM 744 N N . ASP A 1 95 ? 15.433 2.346 -19.747 1.00 86.38 95 ASP A N 1
ATOM 745 C CA . ASP A 1 95 ? 16.425 3.304 -20.244 1.00 86.38 95 ASP A CA 1
ATOM 746 C C . ASP A 1 95 ? 17.735 2.609 -20.651 1.00 86.38 95 ASP A C 1
ATOM 748 O O . ASP A 1 95 ? 18.305 2.893 -21.706 1.00 86.38 95 ASP A O 1
ATOM 752 N N . ARG A 1 96 ? 18.193 1.631 -19.856 1.00 87.00 96 ARG A N 1
ATOM 753 C CA . ARG A 1 96 ? 19.390 0.830 -20.173 1.00 87.00 96 ARG A CA 1
ATOM 754 C C . ARG A 1 96 ? 19.185 -0.062 -21.395 1.00 87.00 96 ARG A C 1
ATOM 756 O O . ARG A 1 96 ? 20.094 -0.184 -22.210 1.00 87.00 96 ARG A O 1
ATOM 763 N N . PHE A 1 97 ? 18.014 -0.683 -21.538 1.00 83.00 97 PHE A N 1
ATOM 764 C CA . PHE A 1 97 ? 17.698 -1.485 -22.722 1.00 83.00 97 PHE A CA 1
ATOM 765 C C . PHE A 1 97 ? 17.583 -0.618 -23.975 1.00 83.00 97 PHE A C 1
ATOM 767 O O . PHE A 1 97 ? 18.099 -1.009 -25.018 1.00 83.00 97 PHE A O 1
ATOM 774 N N . LEU A 1 98 ? 16.982 0.570 -23.875 1.00 76.75 98 LEU A N 1
ATOM 775 C CA . LEU A 1 98 ? 16.924 1.519 -24.986 1.00 76.75 98 LEU A CA 1
ATOM 776 C C . LEU A 1 98 ? 18.331 1.965 -25.406 1.00 76.75 98 LEU A C 1
ATOM 778 O O . LEU A 1 98 ? 18.624 2.015 -26.597 1.00 76.75 98 LEU A O 1
ATOM 782 N N . PHE A 1 99 ? 19.223 2.210 -24.442 1.00 73.44 99 PHE A N 1
ATOM 783 C CA . PHE A 1 99 ? 20.632 2.487 -24.716 1.00 73.44 99 PHE A CA 1
ATOM 784 C C . PHE A 1 99 ? 21.322 1.327 -25.452 1.00 73.44 99 PHE A C 1
ATOM 786 O O . PHE A 1 99 ? 21.952 1.558 -26.478 1.00 73.44 99 PHE A O 1
ATOM 793 N N . LEU A 1 100 ? 21.165 0.080 -24.990 1.00 73.62 100 LEU A N 1
ATOM 794 C CA . LEU A 1 100 ? 21.751 -1.095 -25.654 1.00 73.62 100 LEU A CA 1
ATOM 795 C C . LEU A 1 100 ? 21.207 -1.312 -27.072 1.00 73.62 100 LEU A C 1
ATOM 797 O O . LEU A 1 100 ? 21.956 -1.703 -27.962 1.00 73.62 100 LEU A O 1
ATOM 801 N N . LEU A 1 101 ? 19.919 -1.050 -27.293 1.00 70.12 101 LEU A N 1
ATOM 802 C CA . LEU A 1 101 ? 19.311 -1.145 -28.620 1.00 70.12 101 LEU A CA 1
ATOM 803 C C . LEU A 1 101 ? 19.798 -0.026 -29.552 1.00 70.12 101 LEU A C 1
ATOM 805 O O . LEU A 1 101 ? 20.034 -0.288 -30.728 1.00 70.12 101 LEU A O 1
ATOM 809 N N . ASN A 1 102 ? 20.023 1.181 -29.024 1.00 69.00 102 ASN A N 1
ATOM 810 C CA . ASN A 1 102 ? 20.629 2.291 -29.765 1.00 69.00 102 ASN A CA 1
ATOM 811 C C . ASN A 1 102 ? 22.137 2.111 -30.004 1.00 69.00 102 ASN A C 1
ATOM 813 O O . ASN A 1 102 ? 22.669 2.674 -30.951 1.00 69.00 102 ASN A O 1
ATOM 817 N N . LEU A 1 103 ? 22.861 1.303 -29.223 1.00 60.28 103 LEU A N 1
ATOM 818 C CA . LEU A 1 103 ? 24.262 1.001 -29.552 1.00 60.28 103 LEU A CA 1
ATOM 819 C C . LEU A 1 103 ? 24.394 0.309 -30.911 1.00 60.28 103 LEU A C 1
ATOM 821 O O . LEU A 1 103 ? 25.379 0.539 -31.602 1.00 60.28 103 LEU A O 1
ATOM 825 N N . ASN A 1 104 ? 23.403 -0.480 -31.334 1.00 58.69 104 ASN A N 1
ATOM 826 C CA . ASN A 1 104 ? 23.427 -1.075 -32.669 1.00 58.69 104 ASN A CA 1
ATOM 827 C C . ASN A 1 104 ? 23.392 -0.010 -33.772 1.00 58.69 104 ASN A C 1
ATOM 829 O O . ASN A 1 104 ? 24.062 -0.198 -34.780 1.00 58.69 104 ASN A O 1
ATOM 833 N N . SER A 1 105 ? 22.679 1.110 -33.580 1.00 60.56 105 SER A N 1
ATOM 834 C CA . SER A 1 105 ? 22.703 2.209 -34.553 1.00 60.56 105 SER A CA 1
ATOM 835 C C . SER A 1 105 ? 24.048 2.943 -34.546 1.00 60.56 105 SER A C 1
ATOM 837 O O . SER A 1 105 ? 24.566 3.270 -35.609 1.00 60.56 105 SER A O 1
ATOM 839 N N . VAL A 1 106 ? 24.669 3.108 -33.373 1.00 58.97 106 VAL A N 1
ATOM 840 C CA . VAL A 1 106 ? 26.006 3.719 -33.242 1.00 58.97 106 VAL A CA 1
ATOM 841 C C . VAL A 1 106 ? 27.097 2.850 -33.890 1.00 58.97 106 VAL A C 1
ATOM 843 O O . VAL A 1 106 ? 27.951 3.363 -34.606 1.00 58.97 106 VAL A O 1
ATOM 846 N N . VAL A 1 107 ? 27.051 1.524 -33.716 1.00 59.97 107 VAL A N 1
ATOM 847 C CA . VAL A 1 107 ? 28.020 0.604 -34.344 1.00 59.97 107 VAL A CA 1
ATOM 848 C C . VAL A 1 107 ? 27.870 0.590 -35.869 1.00 59.97 107 VAL A C 1
ATOM 850 O O . VAL A 1 107 ? 28.877 0.552 -36.577 1.00 59.97 107 VAL A O 1
ATOM 853 N N . THR A 1 108 ? 26.642 0.676 -36.392 1.00 57.91 108 THR A N 1
ATOM 854 C CA . THR A 1 108 ? 26.420 0.746 -37.845 1.00 57.91 108 THR A CA 1
ATOM 855 C C . THR A 1 108 ? 26.882 2.065 -38.467 1.00 57.91 108 THR A C 1
ATOM 857 O O . THR A 1 108 ? 27.340 2.065 -39.610 1.00 57.91 108 THR A O 1
ATOM 860 N N . GLU A 1 109 ? 26.820 3.179 -37.732 1.00 58.69 109 GLU A N 1
ATOM 861 C CA . GLU A 1 109 ? 27.339 4.473 -38.196 1.00 58.69 109 GLU A CA 1
ATOM 862 C C . GLU A 1 109 ? 28.877 4.450 -38.317 1.00 58.69 109 GLU A C 1
ATOM 864 O O . GLU A 1 109 ? 29.426 4.899 -39.326 1.00 58.69 109 GLU A O 1
ATOM 869 N N . ASP A 1 110 ? 29.576 3.818 -37.367 1.00 58.78 110 ASP A N 1
ATOM 870 C CA . ASP A 1 110 ? 31.040 3.655 -37.393 1.00 58.78 110 ASP A CA 1
ATOM 871 C C . ASP A 1 110 ? 31.544 2.696 -38.491 1.00 58.78 110 ASP A C 1
ATOM 873 O O . ASP A 1 110 ? 32.705 2.772 -38.920 1.00 58.78 110 ASP A O 1
ATOM 877 N N . GLU A 1 111 ? 30.714 1.747 -38.930 1.00 57.91 111 GLU A N 1
ATOM 878 C CA . GLU A 1 111 ? 31.016 0.861 -40.061 1.00 57.91 111 GLU A CA 1
ATOM 879 C C . GLU A 1 111 ? 30.792 1.564 -41.405 1.00 57.91 111 GLU A C 1
ATOM 881 O O . GLU A 1 111 ? 31.661 1.483 -42.279 1.00 57.91 111 GLU A O 1
ATOM 886 N N . GLN A 1 112 ? 29.717 2.348 -41.546 1.00 58.06 112 GLN A N 1
ATOM 887 C CA . GLN A 1 112 ? 29.487 3.177 -42.735 1.00 58.06 112 GLN A CA 1
ATOM 888 C C . GLN A 1 112 ? 30.572 4.246 -42.916 1.00 58.06 112 GLN A C 1
ATOM 890 O O . GLN A 1 112 ? 31.078 4.433 -44.024 1.00 58.06 112 GLN A O 1
ATOM 895 N N . GLU A 1 113 ? 31.010 4.908 -41.842 1.00 59.72 113 GLU A N 1
ATOM 896 C CA . GLU A 1 113 ? 32.112 5.873 -41.917 1.00 59.72 113 GLU A CA 1
ATOM 897 C C . GLU A 1 113 ? 33.445 5.220 -42.326 1.00 59.72 113 GLU A C 1
ATOM 899 O O . GLU A 1 113 ? 34.236 5.812 -43.073 1.00 59.72 113 GLU A O 1
ATOM 904 N N . ARG A 1 114 ? 33.706 3.987 -41.866 1.00 59.41 114 ARG A N 1
ATOM 905 C CA . ARG A 1 114 ? 34.899 3.217 -42.250 1.00 59.41 114 ARG A CA 1
ATOM 906 C C . ARG A 1 114 ? 34.851 2.750 -43.703 1.00 59.41 114 ARG A C 1
ATOM 908 O O . ARG A 1 114 ? 35.888 2.793 -44.368 1.00 59.41 114 ARG A O 1
ATOM 915 N N . GLU A 1 115 ? 33.693 2.354 -44.224 1.00 60.00 115 GLU A N 1
ATOM 916 C CA . GLU A 1 115 ? 33.530 2.029 -45.647 1.00 60.00 115 GLU A CA 1
ATOM 917 C C . GLU A 1 115 ? 33.681 3.257 -46.549 1.00 60.00 115 GLU A C 1
ATOM 919 O O . GLU A 1 115 ? 34.380 3.179 -47.560 1.00 60.00 115 GLU A O 1
ATOM 924 N N . ILE A 1 116 ? 33.129 4.412 -46.159 1.00 62.81 116 ILE A N 1
ATOM 925 C CA . ILE A 1 116 ? 33.287 5.670 -46.904 1.00 62.81 116 ILE A CA 1
ATOM 926 C C . ILE A 1 116 ? 34.761 6.093 -46.933 1.00 62.81 116 ILE A C 1
ATOM 928 O O . ILE A 1 116 ? 35.298 6.380 -48.006 1.00 62.81 116 ILE A O 1
ATOM 932 N N . LYS A 1 117 ? 35.461 6.063 -45.789 1.00 59.22 117 LYS A N 1
ATOM 933 C CA . LYS A 1 117 ? 36.900 6.379 -45.731 1.00 59.22 117 LYS A CA 1
ATOM 934 C C . LYS A 1 117 ? 37.723 5.394 -46.573 1.00 59.22 117 LYS A C 1
ATOM 936 O O . LYS A 1 117 ? 38.558 5.829 -47.365 1.00 59.22 117 LYS A O 1
ATOM 941 N N . ASN A 1 118 ? 37.460 4.089 -46.490 1.00 57.41 118 ASN A N 1
ATOM 942 C CA . ASN A 1 118 ? 38.182 3.079 -47.274 1.00 57.41 118 ASN A CA 1
ATOM 943 C C . ASN A 1 118 ? 37.876 3.136 -48.783 1.00 57.41 118 ASN A C 1
ATOM 945 O O . ASN A 1 118 ? 38.775 2.902 -49.595 1.00 57.41 118 ASN A O 1
ATOM 949 N N . GLY A 1 119 ? 36.646 3.472 -49.178 1.00 57.00 119 GLY A N 1
ATOM 950 C CA . GLY A 1 119 ? 36.265 3.710 -50.572 1.00 57.00 119 GLY A CA 1
ATOM 951 C C . GLY A 1 119 ? 36.942 4.955 -51.153 1.00 57.00 119 GLY A C 1
ATOM 952 O O . GLY A 1 119 ? 37.473 4.911 -52.263 1.00 57.00 119 GLY A O 1
ATOM 953 N N . MET A 1 120 ? 37.028 6.031 -50.367 1.00 52.78 120 MET A N 1
ATOM 954 C CA . MET A 1 120 ? 37.708 7.270 -50.757 1.00 52.78 120 MET A CA 1
ATOM 955 C C . MET A 1 120 ? 39.231 7.074 -50.899 1.00 52.78 120 MET A C 1
ATOM 957 O O . MET A 1 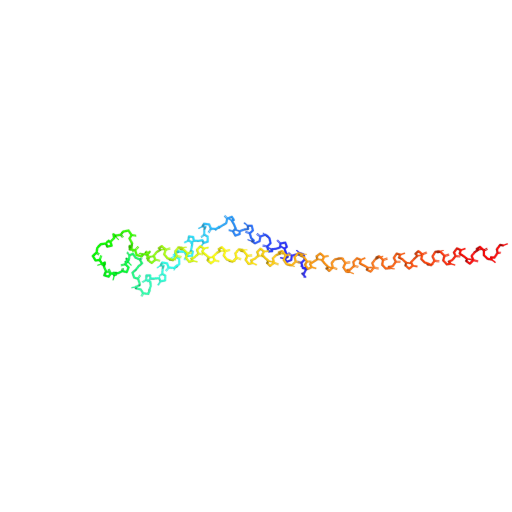120 ? 39.828 7.543 -51.865 1.00 52.78 120 MET A O 1
ATOM 961 N N . PHE A 1 121 ? 39.859 6.283 -50.018 1.00 55.03 121 PHE A N 1
ATOM 962 C CA . PHE A 1 121 ? 41.277 5.905 -50.139 1.00 55.03 121 PHE A CA 1
ATOM 963 C C . PHE A 1 121 ? 41.591 5.047 -51.379 1.00 55.03 121 PHE A C 1
ATOM 965 O O . PHE A 1 121 ? 42.716 5.093 -51.880 1.00 55.03 121 PHE A O 1
ATOM 972 N N . ARG A 1 122 ? 40.627 4.266 -51.892 1.00 54.28 122 ARG A N 1
ATOM 973 C CA . ARG A 1 122 ? 40.793 3.496 -53.140 1.00 54.28 122 ARG A CA 1
ATOM 974 C C . ARG A 1 122 ? 40.693 4.378 -54.386 1.00 54.28 122 ARG A C 1
ATOM 976 O O . ARG A 1 122 ? 41.457 4.164 -55.321 1.00 54.28 122 ARG A O 1
ATOM 983 N N . LEU A 1 123 ? 39.817 5.383 -54.379 1.00 50.94 123 LEU A N 1
ATOM 984 C CA . LEU A 1 123 ? 39.693 6.364 -55.465 1.00 50.94 123 LEU A CA 1
ATOM 985 C C . LEU A 1 123 ? 40.939 7.258 -55.591 1.00 50.94 123 LEU A C 1
ATOM 987 O O . LEU A 1 123 ? 41.393 7.502 -56.703 1.00 50.94 123 LEU A O 1
ATOM 991 N N . CYS A 1 124 ? 41.562 7.655 -54.478 1.00 52.12 124 CYS A N 1
ATOM 992 C CA . CYS A 1 124 ? 42.791 8.462 -54.504 1.00 52.12 124 CYS A CA 1
ATOM 993 C C . CYS A 1 124 ? 44.066 7.695 -54.915 1.00 52.12 124 CYS A C 1
ATOM 995 O O . CYS A 1 124 ? 45.106 8.320 -55.072 1.00 52.12 124 CYS A O 1
ATOM 997 N N . LYS A 1 125 ? 44.023 6.362 -55.065 1.00 50.34 125 LYS A N 1
ATOM 998 C CA . LYS A 1 125 ? 45.151 5.548 -55.570 1.00 50.34 125 LYS A CA 1
ATOM 999 C C . LYS A 1 125 ? 45.078 5.256 -57.076 1.00 50.34 125 LYS A C 1
ATOM 1001 O O . LYS A 1 125 ? 45.986 4.620 -57.603 1.00 50.34 125 LYS A O 1
ATOM 1006 N N . LEU A 1 126 ? 43.988 5.653 -57.735 1.00 49.38 126 LEU A N 1
ATOM 1007 C CA . LEU A 1 126 ? 43.733 5.442 -59.167 1.00 49.38 126 LEU A CA 1
ATOM 1008 C C . LEU A 1 126 ? 43.883 6.726 -60.006 1.00 49.38 126 LEU A C 1
ATOM 1010 O O . LEU A 1 126 ? 43.695 6.673 -61.220 1.00 49.38 126 LEU A O 1
ATOM 1014 N N . LEU A 1 127 ? 44.223 7.845 -59.362 1.00 47.03 127 LEU A N 1
ATOM 1015 C CA . LEU A 1 127 ? 44.679 9.097 -59.974 1.00 47.03 127 LEU A CA 1
ATOM 1016 C C . LEU A 1 127 ? 46.178 9.257 -59.710 1.00 47.03 127 LEU A C 1
ATOM 1018 O O . LEU A 1 127 ? 46.867 9.773 -60.614 1.00 47.03 127 LEU A O 1
#

Foldseek 3Di:
DALLVLLVVLVVVLVVCVVCVVVQLVVQLVVVVVVCVVVVHDQADQPPDDADVPDDPVPRDDTNSVVSSVVSNVVSVVVSVVSNVSSVVSVVVNVVVVVVVCVVVVVVVVVVVVVVVVVVVVVVVVD